Protein AF-A0ABD1BFD7-F1 (afdb_monomer)

Secondary structure (DSSP, 8-state):
-HHHHHHSTTGGGTSSSS--S---EEEEE---EEEEEEEEHHHHHHHTT----S---EEEEEEEE-TTTT-----------PPPS--EEEE--SS-----PPPP-

Organism: NCBI:txid228776

pLDDT: mean 74.78, std 15.96, range [33.72, 94.81]

Mean predicted aligned error: 11.71 Å

Structure (mmCIF, N/CA/C/O backbone):
data_AF-A0ABD1BFD7-F1
#
_entry.id   AF-A0ABD1BFD7-F1
#
loop_
_atom_site.group_PDB
_atom_site.id
_atom_site.type_symbol
_atom_site.label_atom_id
_atom_site.label_alt_id
_atom_site.label_comp_id
_atom_site.label_asym_id
_atom_site.label_entity_id
_atom_site.label_seq_id
_atom_site.pdbx_PDB_ins_code
_atom_site.Cartn_x
_atom_site.Cartn_y
_atom_site.Cartn_z
_atom_site.occupancy
_atom_site.B_iso_or_equiv
_atom_site.auth_seq_id
_atom_site.auth_comp_id
_atom_site.auth_asym_id
_atom_site.auth_atom_id
_atom_site.pdbx_PDB_model_num
ATOM 1 N N . MET A 1 1 ? 7.684 -13.517 3.324 1.00 68.38 1 MET A N 1
ATOM 2 C CA . MET A 1 1 ? 8.193 -12.132 3.148 1.00 68.38 1 MET A CA 1
ATOM 3 C C . MET A 1 1 ? 7.756 -11.220 4.293 1.00 68.38 1 MET A C 1
ATOM 5 O O . MET A 1 1 ? 8.625 -10.640 4.927 1.00 68.38 1 MET A O 1
ATOM 9 N N . LEU A 1 2 ? 6.455 -11.134 4.601 1.00 82.44 2 LEU A N 1
ATOM 10 C CA . LEU A 1 2 ? 5.925 -10.282 5.680 1.00 82.44 2 LEU A CA 1
ATOM 11 C C . LEU A 1 2 ? 6.516 -10.584 7.068 1.00 82.44 2 LEU A C 1
ATOM 13 O O . LEU A 1 2 ? 6.876 -9.660 7.786 1.00 82.44 2 LEU A O 1
ATOM 17 N N . GLU A 1 3 ? 6.709 -11.856 7.416 1.00 84.31 3 GLU A N 1
ATOM 18 C CA . GLU A 1 3 ? 7.330 -12.245 8.695 1.00 84.31 3 GLU A CA 1
ATOM 19 C C . GLU A 1 3 ? 8.759 -11.709 8.844 1.00 84.31 3 GLU A C 1
ATOM 21 O O . GLU A 1 3 ? 9.146 -11.226 9.906 1.00 84.31 3 GLU A O 1
ATOM 26 N N . ARG A 1 4 ? 9.533 -11.718 7.749 1.00 81.88 4 ARG A N 1
ATOM 27 C CA . ARG A 1 4 ? 10.879 -11.132 7.730 1.00 81.88 4 ARG A CA 1
ATOM 28 C C . ARG A 1 4 ? 10.820 -9.620 7.923 1.00 81.88 4 ARG A C 1
ATOM 30 O O . ARG A 1 4 ? 11.593 -9.095 8.710 1.00 81.88 4 ARG A O 1
ATOM 37 N N . LEU A 1 5 ? 9.878 -8.934 7.269 1.00 81.06 5 LEU A N 1
ATOM 38 C CA . LEU A 1 5 ? 9.680 -7.490 7.452 1.00 81.06 5 LEU A CA 1
ATOM 39 C C . LEU A 1 5 ? 9.324 -7.135 8.902 1.00 81.06 5 LEU A C 1
ATOM 41 O O . LEU A 1 5 ? 9.833 -6.148 9.425 1.00 81.06 5 LEU A O 1
ATOM 45 N N . ALA A 1 6 ? 8.481 -7.939 9.554 1.00 81.94 6 ALA A N 1
ATOM 46 C CA . ALA A 1 6 ? 8.073 -7.720 10.940 1.00 81.94 6 ALA A CA 1
ATOM 47 C C . ALA A 1 6 ? 9.194 -8.026 11.949 1.00 81.94 6 ALA A C 1
ATOM 49 O O . ALA A 1 6 ? 9.288 -7.369 12.983 1.00 81.94 6 ALA A O 1
ATOM 50 N N . SER A 1 7 ? 10.052 -9.007 11.652 1.00 84.94 7 SER A N 1
ATOM 51 C CA . SER A 1 7 ? 11.112 -9.453 12.562 1.00 84.94 7 SER A CA 1
ATOM 52 C C . SER A 1 7 ? 12.442 -8.710 12.386 1.00 84.94 7 SER A C 1
ATOM 54 O O . SER A 1 7 ? 13.234 -8.650 13.329 1.00 84.94 7 SER A O 1
ATOM 56 N N . SER A 1 8 ? 12.734 -8.172 11.199 1.00 81.31 8 SER A N 1
ATOM 57 C CA . SER A 1 8 ? 14.011 -7.516 10.902 1.00 81.31 8 SER A CA 1
ATOM 58 C C . SER A 1 8 ? 14.026 -6.067 11.390 1.00 81.31 8 SER A C 1
ATOM 60 O O . SER A 1 8 ? 13.463 -5.157 10.778 1.00 81.31 8 SER A O 1
ATOM 62 N N . ARG A 1 9 ? 14.732 -5.824 12.497 1.00 78.44 9 ARG A N 1
ATOM 63 C CA . ARG A 1 9 ? 14.916 -4.475 13.043 1.00 78.44 9 ARG A CA 1
ATOM 64 C C . ARG A 1 9 ? 15.711 -3.605 12.065 1.00 78.44 9 ARG A C 1
ATOM 66 O O . ARG A 1 9 ? 16.744 -4.021 11.557 1.00 78.44 9 ARG A O 1
ATOM 73 N N . GLY A 1 10 ? 15.253 -2.376 11.830 1.00 76.06 10 GLY A N 1
ATOM 74 C CA . GLY A 1 10 ? 15.978 -1.420 10.987 1.00 76.06 10 GLY A CA 1
ATOM 75 C C . GLY A 1 10 ? 15.921 -1.702 9.482 1.00 76.06 10 GLY A C 1
ATOM 76 O O . GLY A 1 10 ? 16.613 -1.011 8.739 1.00 76.06 10 GLY A O 1
ATOM 77 N N . PHE A 1 11 ? 15.062 -2.620 9.021 1.00 77.06 11 PHE A N 1
ATOM 78 C CA . PHE A 1 11 ? 14.854 -2.909 7.592 1.00 77.06 11 PHE A CA 1
ATOM 79 C C . PHE A 1 11 ? 14.579 -1.631 6.769 1.00 77.06 11 PHE A C 1
ATOM 81 O O . PHE A 1 11 ? 15.086 -1.434 5.669 1.00 77.06 11 PHE A O 1
ATOM 88 N N . LEU A 1 12 ? 13.842 -0.676 7.352 1.00 74.88 12 LEU A N 1
ATOM 89 C CA . LEU A 1 12 ? 13.543 0.620 6.733 1.00 74.88 12 LEU A CA 1
ATOM 90 C C . LEU A 1 12 ? 14.572 1.724 7.046 1.00 74.88 12 LEU A C 1
ATOM 92 O O . LEU A 1 12 ? 14.415 2.846 6.568 1.00 74.88 12 LEU A O 1
ATOM 96 N N . ASN A 1 13 ? 15.637 1.467 7.799 1.00 72.75 13 ASN A N 1
ATOM 97 C CA . ASN A 1 13 ? 16.609 2.503 8.176 1.00 72.75 13 ASN A CA 1
ATOM 98 C C . ASN A 1 13 ? 17.735 2.699 7.150 1.00 72.75 13 ASN A C 1
ATOM 100 O O . ASN A 1 13 ? 18.567 3.580 7.335 1.00 72.75 13 ASN A O 1
ATOM 104 N N . GLY A 1 14 ? 17.746 1.942 6.047 1.00 61.88 14 GLY A N 1
ATOM 105 C CA . GLY A 1 14 ? 18.724 2.126 4.967 1.00 61.88 14 GLY A CA 1
ATOM 106 C C . GLY A 1 14 ? 20.126 1.598 5.275 1.00 61.88 14 GLY A C 1
ATOM 107 O O . GLY A 1 14 ? 21.059 1.944 4.564 1.00 61.88 14 GLY A O 1
ATOM 108 N N . GLY A 1 15 ? 20.269 0.759 6.307 1.00 57.41 15 GLY A N 1
ATOM 109 C CA . GLY A 1 15 ? 21.545 0.151 6.703 1.00 57.41 15 GLY A CA 1
ATOM 110 C C . GLY A 1 15 ? 21.984 -1.066 5.876 1.00 57.41 15 GLY A C 1
ATOM 111 O O . GLY A 1 15 ? 23.070 -1.575 6.120 1.00 57.41 15 GLY A O 1
ATOM 112 N N . GLY A 1 16 ? 21.180 -1.539 4.916 1.00 57.94 16 GLY A N 1
ATOM 113 C CA . GLY A 1 16 ? 21.558 -2.673 4.058 1.00 57.94 16 GLY A CA 1
ATOM 114 C C . GLY A 1 16 ? 20.497 -3.108 3.043 1.00 57.94 16 GLY A C 1
ATOM 115 O O . GLY A 1 16 ? 20.842 -3.459 1.922 1.00 57.94 16 GLY A O 1
ATOM 116 N N . ASP A 1 17 ? 19.209 -3.004 3.384 1.00 64.00 17 ASP A N 1
ATOM 117 C CA . ASP A 1 17 ? 18.111 -3.523 2.543 1.00 64.00 17 ASP A CA 1
ATOM 118 C C . ASP A 1 17 ? 17.564 -2.520 1.509 1.00 64.00 17 ASP A C 1
ATOM 120 O O . ASP A 1 17 ? 16.613 -2.812 0.784 1.00 64.00 17 ASP A O 1
ATOM 124 N N . ILE A 1 18 ? 18.138 -1.315 1.445 1.00 63.59 18 ILE A N 1
ATOM 125 C CA . ILE A 1 18 ? 17.738 -0.278 0.489 1.00 63.59 18 ILE A CA 1
ATOM 126 C C . ILE A 1 18 ? 18.908 -0.048 -0.456 1.00 63.59 18 ILE A C 1
ATOM 128 O O . ILE A 1 18 ? 19.889 0.576 -0.041 1.00 63.59 18 ILE A O 1
ATOM 132 N N . PRO A 1 19 ? 18.809 -0.502 -1.714 1.00 64.25 19 PRO A N 1
ATOM 133 C CA . PRO A 1 19 ? 19.837 -0.246 -2.706 1.00 64.25 19 PRO A CA 1
ATOM 134 C C . PRO A 1 19 ? 20.089 1.262 -2.821 1.00 64.25 19 PRO A C 1
ATOM 136 O O . PRO A 1 19 ? 19.164 2.054 -3.018 1.00 64.25 19 PRO A O 1
ATOM 139 N N . SER A 1 20 ? 21.345 1.666 -2.646 1.00 62.59 20 SER A N 1
ATOM 140 C CA . SER A 1 20 ? 21.821 3.027 -2.921 1.00 62.59 20 SER A CA 1
ATOM 141 C C . SER A 1 20 ? 22.555 3.124 -4.259 1.00 62.59 20 SER A C 1
ATOM 143 O O . SER A 1 20 ? 22.865 4.231 -4.696 1.00 62.59 20 SER A O 1
ATOM 145 N N . HIS A 1 21 ? 22.837 1.986 -4.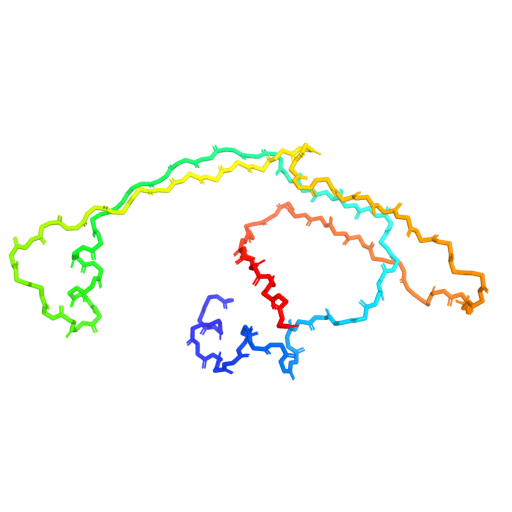902 1.00 66.88 21 HIS A N 1
ATOM 146 C CA . HIS A 1 21 ? 23.505 1.956 -6.194 1.00 66.88 21 HIS A CA 1
ATOM 147 C C . HIS A 1 21 ? 22.532 2.317 -7.320 1.00 66.88 21 HIS A C 1
ATOM 149 O O . HIS A 1 21 ? 21.352 1.961 -7.295 1.00 66.88 21 HIS A O 1
ATOM 155 N N . TRP A 1 22 ? 23.054 3.008 -8.329 1.00 64.06 22 TRP A N 1
ATOM 156 C CA . TRP A 1 22 ? 22.361 3.179 -9.598 1.00 64.06 22 TRP A CA 1
ATOM 157 C C . TRP A 1 22 ? 22.282 1.824 -10.308 1.00 64.06 22 TRP A C 1
ATOM 159 O O . TRP A 1 22 ? 23.182 0.992 -10.177 1.00 64.06 22 TRP A O 1
ATOM 169 N N . ALA A 1 23 ? 21.185 1.580 -11.015 1.00 70.62 23 ALA A N 1
ATOM 170 C CA . ALA A 1 23 ? 20.996 0.384 -11.822 1.00 70.62 23 ALA A CA 1
ATOM 171 C C . ALA A 1 23 ? 20.482 0.804 -13.196 1.00 70.62 23 ALA A C 1
ATOM 173 O O . ALA A 1 23 ? 19.560 1.618 -13.285 1.00 70.62 23 ALA A O 1
ATOM 174 N N . ASP A 1 24 ? 21.061 0.235 -14.250 1.00 76.00 24 ASP A N 1
ATOM 175 C CA . ASP A 1 24 ? 20.539 0.393 -15.600 1.00 76.00 24 ASP A CA 1
ATOM 176 C C . ASP A 1 24 ? 19.354 -0.545 -15.790 1.00 76.00 24 ASP A C 1
ATOM 178 O O . ASP A 1 24 ? 19.487 -1.772 -15.864 1.00 76.00 24 ASP A O 1
ATOM 182 N N . ILE A 1 25 ? 18.170 0.057 -15.823 1.00 74.06 25 ILE A N 1
ATOM 183 C CA . ILE A 1 25 ? 16.913 -0.662 -15.974 1.00 74.06 25 ILE A CA 1
ATOM 184 C C . ILE A 1 25 ? 16.547 -0.677 -17.453 1.00 74.06 25 ILE A C 1
ATOM 186 O O . ILE A 1 25 ? 16.503 0.368 -18.104 1.00 74.06 25 ILE A O 1
ATOM 190 N N . LYS A 1 26 ? 16.296 -1.871 -17.989 1.00 78.38 26 LYS A N 1
ATOM 191 C CA . LYS A 1 26 ? 15.869 -2.052 -19.376 1.00 78.38 26 LYS A CA 1
ATOM 192 C C . LYS A 1 26 ? 14.363 -1.834 -19.509 1.00 78.38 26 LYS A C 1
ATOM 194 O O . LYS A 1 26 ? 13.946 -1.093 -20.393 1.00 78.38 26 LYS A O 1
ATOM 199 N N . GLU A 1 27 ? 13.567 -2.440 -18.633 1.00 79.25 27 GLU A N 1
ATOM 200 C CA . GLU A 1 27 ? 12.109 -2.316 -18.644 1.00 79.25 27 GLU A CA 1
ATOM 201 C C . GLU A 1 27 ? 11.548 -2.125 -17.223 1.00 79.25 27 GLU A C 1
ATOM 203 O O . GLU A 1 27 ? 11.947 -2.820 -16.290 1.00 79.25 27 GLU A O 1
ATOM 208 N N . VAL A 1 28 ? 10.613 -1.180 -17.056 1.00 82.38 28 VAL A N 1
ATOM 209 C CA . VAL A 1 28 ? 9.849 -0.960 -15.814 1.00 82.38 28 VAL A CA 1
ATOM 210 C C . VAL A 1 28 ? 8.368 -1.171 -16.119 1.00 82.38 28 VAL A C 1
ATOM 212 O O . VAL A 1 28 ? 7.774 -0.380 -16.849 1.00 82.38 28 VAL A O 1
ATOM 215 N N . LYS A 1 29 ? 7.758 -2.209 -15.539 1.00 84.12 29 LYS A N 1
ATOM 216 C CA . LYS A 1 29 ? 6.311 -2.464 -15.577 1.00 84.12 29 LYS A CA 1
ATOM 217 C C . LYS A 1 29 ? 5.735 -2.331 -14.179 1.00 84.12 29 LYS A C 1
ATOM 219 O O . LYS A 1 29 ? 5.955 -3.184 -13.318 1.00 84.12 29 LYS A O 1
ATOM 224 N N . ILE A 1 30 ? 4.987 -1.254 -13.970 1.00 84.75 30 ILE A N 1
ATOM 225 C CA . ILE A 1 30 ? 4.205 -1.021 -12.757 1.00 84.75 30 ILE A CA 1
ATOM 226 C C . ILE A 1 30 ? 2.728 -1.028 -13.163 1.00 84.75 30 ILE A C 1
ATOM 228 O O . ILE A 1 30 ? 2.328 -0.188 -13.973 1.00 84.75 30 ILE A O 1
ATOM 232 N N . PRO A 1 31 ? 1.911 -1.953 -12.631 1.00 84.38 31 PRO A N 1
ATOM 233 C CA . PRO A 1 31 ? 0.481 -1.968 -12.899 1.00 84.38 31 PRO A CA 1
ATOM 234 C C . PRO A 1 31 ? -0.193 -0.678 -12.429 1.00 84.38 31 PRO A C 1
ATOM 236 O O . PRO A 1 31 ? 0.061 -0.197 -11.323 1.00 84.38 31 PRO A O 1
ATOM 239 N N . ARG A 1 32 ? -1.106 -0.149 -13.249 1.00 86.25 32 ARG A N 1
ATOM 240 C CA . ARG A 1 32 ? -2.002 0.933 -12.837 1.00 86.25 32 ARG A CA 1
ATOM 241 C C . ARG A 1 32 ? -3.103 0.354 -11.961 1.00 86.25 32 ARG A C 1
ATOM 243 O O . ARG A 1 32 ? -3.810 -0.556 -12.389 1.00 86.25 32 ARG A O 1
ATOM 250 N N . PHE A 1 33 ? -3.277 0.885 -10.760 1.00 87.44 33 PHE A N 1
ATOM 251 C CA . PHE A 1 33 ? -4.363 0.471 -9.880 1.00 87.44 33 PHE A CA 1
ATOM 252 C C . PHE A 1 33 ? -4.815 1.612 -8.981 1.00 87.44 33 PHE A C 1
ATOM 254 O O . PHE A 1 33 ? -4.042 2.492 -8.612 1.00 87.44 33 PHE A O 1
ATOM 261 N N . LYS A 1 34 ? -6.086 1.564 -8.592 1.00 88.75 34 LYS A N 1
ATOM 262 C CA . LYS A 1 34 ? -6.676 2.468 -7.615 1.00 88.75 34 LYS A CA 1
ATOM 263 C C . LYS A 1 34 ? -7.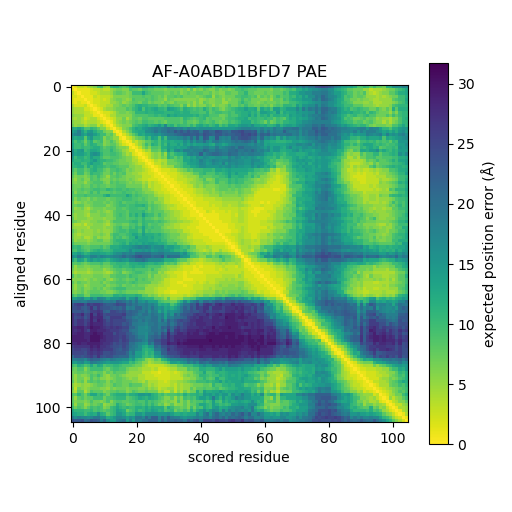514 1.650 -6.658 1.00 88.75 34 LYS A C 1
ATOM 265 O O . LYS A 1 34 ? -8.410 0.930 -7.091 1.00 88.75 34 LYS A O 1
ATOM 270 N N . PHE A 1 35 ? -7.235 1.761 -5.370 1.00 89.81 35 PHE A N 1
ATOM 271 C CA . PHE A 1 35 ? -8.071 1.150 -4.350 1.00 89.81 35 PHE A CA 1
ATOM 272 C C . PHE A 1 35 ? -8.157 2.046 -3.123 1.00 89.81 35 PHE A C 1
ATOM 274 O O . PHE A 1 35 ? -7.251 2.818 -2.810 1.00 89.81 35 PHE A O 1
ATOM 281 N N . ALA A 1 36 ? -9.281 1.939 -2.432 1.00 92.25 36 ALA A N 1
ATOM 282 C CA . ALA A 1 36 ? -9.482 2.525 -1.124 1.00 92.25 36 ALA A CA 1
ATOM 283 C C . ALA A 1 36 ? -9.756 1.394 -0.142 1.00 92.25 36 ALA A C 1
ATOM 285 O O . ALA A 1 36 ? -10.348 0.379 -0.508 1.00 92.25 36 ALA A O 1
ATOM 286 N N . PHE A 1 37 ? -9.311 1.570 1.092 1.00 92.25 37 PHE A N 1
ATOM 287 C CA . PHE A 1 37 ? -9.645 0.661 2.169 1.00 92.25 37 PHE A CA 1
ATOM 288 C C . PHE A 1 37 ? -9.912 1.446 3.439 1.00 92.25 37 PHE A C 1
ATOM 290 O O . PHE A 1 37 ? -9.271 2.463 3.721 1.00 92.25 37 PHE A O 1
ATOM 297 N N . ASP A 1 38 ? -10.845 0.938 4.222 1.00 94.81 38 ASP A N 1
ATOM 298 C CA . ASP A 1 38 ? -11.080 1.387 5.573 1.00 94.81 38 ASP A CA 1
ATOM 299 C C . ASP A 1 38 ? -11.160 0.204 6.524 1.00 94.81 38 ASP A C 1
ATOM 301 O O . ASP A 1 38 ? -11.598 -0.888 6.163 1.00 94.81 38 ASP A O 1
ATOM 305 N N . PHE A 1 39 ? -10.670 0.409 7.741 1.00 94.69 39 PHE A N 1
ATOM 306 C CA . PHE A 1 39 ? -10.755 -0.591 8.790 1.00 94.69 39 PHE A CA 1
ATOM 307 C C . PHE A 1 39 ? -10.885 0.063 10.161 1.00 94.69 39 PHE A C 1
ATOM 309 O O . PHE A 1 39 ? -10.411 1.176 10.409 1.00 94.69 39 PHE A O 1
ATOM 316 N N . GLU A 1 40 ? -11.527 -0.657 11.074 1.00 94.00 40 GLU A N 1
ATOM 317 C CA . GLU A 1 40 ? -11.628 -0.261 12.472 1.00 94.00 40 GLU A CA 1
ATOM 318 C C . GLU A 1 40 ? -10.296 -0.549 13.182 1.00 94.00 40 GLU A C 1
ATOM 320 O O . GLU A 1 40 ? -10.018 -1.667 13.625 1.00 94.00 40 GLU A O 1
ATOM 325 N N . ALA A 1 41 ? -9.452 0.474 13.285 1.00 93.62 41 ALA A N 1
ATOM 326 C CA . ALA A 1 41 ? -8.134 0.374 13.894 1.00 93.62 41 ALA A CA 1
ATOM 327 C C . ALA A 1 41 ? -8.196 0.063 15.395 1.00 93.62 41 ALA A C 1
ATOM 329 O O . ALA A 1 41 ? -7.250 -0.516 15.924 1.00 93.62 41 ALA A O 1
ATOM 330 N N . SER A 1 42 ? -9.309 0.368 16.073 1.00 92.94 42 SER A N 1
ATOM 331 C CA . SER A 1 42 ? -9.478 0.069 17.502 1.00 92.94 42 SER A CA 1
ATOM 332 C C . SER A 1 42 ? -9.286 -1.427 17.807 1.00 92.94 42 SER A C 1
ATOM 334 O O . SER A 1 42 ? -8.644 -1.780 18.794 1.00 92.94 42 SER A O 1
ATOM 336 N N . LYS A 1 43 ? -9.774 -2.316 16.929 1.00 90.75 43 LYS A N 1
ATOM 337 C CA . LYS A 1 43 ? -9.638 -3.774 17.059 1.00 90.75 43 LYS A CA 1
ATOM 338 C C . LYS A 1 43 ? -8.189 -4.220 16.900 1.00 90.75 43 LYS A C 1
ATOM 340 O O . LYS A 1 43 ? -7.706 -5.017 17.699 1.00 90.75 43 LYS A O 1
ATOM 345 N N . ALA A 1 44 ? -7.492 -3.677 15.902 1.00 91.50 44 ALA A N 1
ATOM 346 C CA . ALA A 1 44 ? -6.085 -3.984 15.658 1.00 91.50 44 ALA A CA 1
ATOM 347 C C . ALA A 1 44 ? -5.193 -3.501 16.813 1.00 91.50 44 ALA A C 1
ATOM 349 O O . ALA A 1 44 ? -4.335 -4.242 17.278 1.00 91.50 44 ALA A O 1
ATOM 350 N N . ILE A 1 45 ? -5.442 -2.292 17.324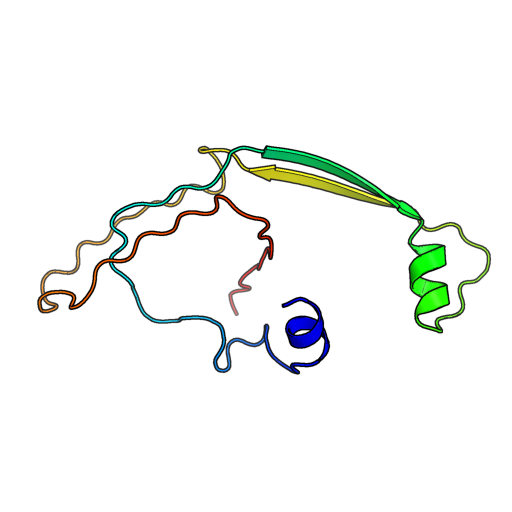 1.00 92.62 45 ILE A N 1
ATOM 351 C CA . ILE A 1 45 ? -4.703 -1.703 18.449 1.00 92.62 45 ILE A CA 1
ATOM 352 C C . ILE A 1 45 ? -4.904 -2.527 19.731 1.00 92.62 45 ILE A C 1
ATOM 354 O O . ILE A 1 45 ? -3.927 -2.852 20.403 1.00 92.62 45 ILE A O 1
ATOM 358 N N . LYS A 1 46 ? -6.140 -2.959 20.020 1.00 91.69 46 LYS A N 1
ATOM 359 C CA . LYS A 1 46 ? -6.425 -3.881 21.133 1.00 91.69 46 LYS A CA 1
ATOM 360 C C . LYS A 1 46 ? -5.703 -5.222 20.971 1.00 91.69 46 LYS A C 1
ATOM 362 O O . LYS A 1 46 ? -5.154 -5.736 21.939 1.00 91.69 46 LYS A O 1
ATOM 367 N N . GLY A 1 47 ? -5.641 -5.761 19.750 1.00 90.44 47 GLY A N 1
ATOM 368 C CA . GLY A 1 47 ? -4.883 -6.979 19.436 1.00 90.44 47 GLY A CA 1
ATOM 369 C C . GLY A 1 47 ? -3.367 -6.852 19.640 1.00 90.44 47 GLY A C 1
ATOM 370 O O . GLY A 1 47 ? -2.698 -7.858 19.854 1.00 90.44 47 GLY A O 1
ATOM 371 N N . LEU A 1 48 ? -2.830 -5.627 19.630 1.00 91.25 48 LEU A N 1
ATOM 372 C CA . LEU A 1 48 ? -1.431 -5.326 19.960 1.00 91.25 48 LEU A CA 1
ATOM 373 C C . LEU A 1 48 ? -1.194 -5.116 21.469 1.00 91.25 48 LEU A C 1
ATOM 375 O O . LEU A 1 48 ? -0.073 -4.805 21.865 1.00 91.25 48 LEU A O 1
ATOM 379 N N . GLY A 1 49 ? -2.222 -5.279 22.311 1.00 91.62 49 GLY A N 1
ATOM 380 C CA . GLY A 1 49 ? -2.129 -5.129 23.768 1.00 91.62 49 GLY A CA 1
ATOM 381 C C . G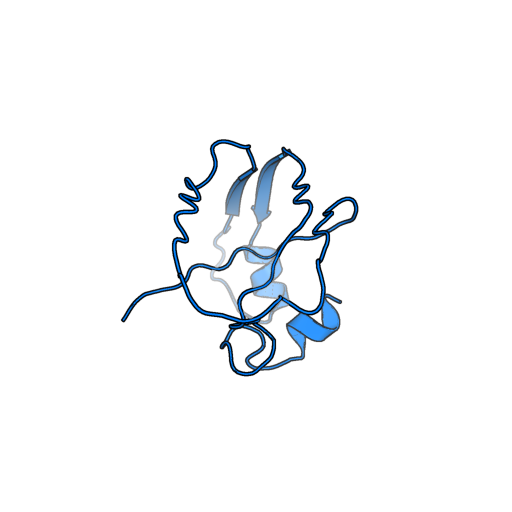LY A 1 49 ? -2.236 -3.688 24.271 1.00 91.62 49 GLY A C 1
ATOM 382 O O . GLY A 1 49 ? -1.906 -3.421 25.423 1.00 91.62 49 GLY A O 1
ATOM 383 N N . LEU A 1 50 ? -2.681 -2.752 23.427 1.00 89.81 50 LEU A N 1
ATOM 384 C CA . LEU A 1 50 ? -2.901 -1.359 23.810 1.00 89.81 50 LEU A CA 1
ATOM 385 C C . LEU A 1 50 ? -4.368 -1.147 24.206 1.00 89.81 50 LEU A C 1
ATOM 387 O O . LEU A 1 50 ? -5.282 -1.424 23.424 1.00 89.81 50 LEU A O 1
ATOM 391 N N . GLU A 1 51 ? -4.597 -0.632 25.413 1.00 87.81 51 GLU A N 1
ATOM 392 C CA . GLU A 1 51 ? -5.935 -0.259 25.870 1.00 87.81 51 GLU A CA 1
ATOM 393 C C . GLU A 1 51 ? -6.386 1.057 25.228 1.00 87.81 51 GLU A C 1
ATOM 395 O O . GLU A 1 51 ? -5.647 2.039 25.168 1.00 87.81 51 GLU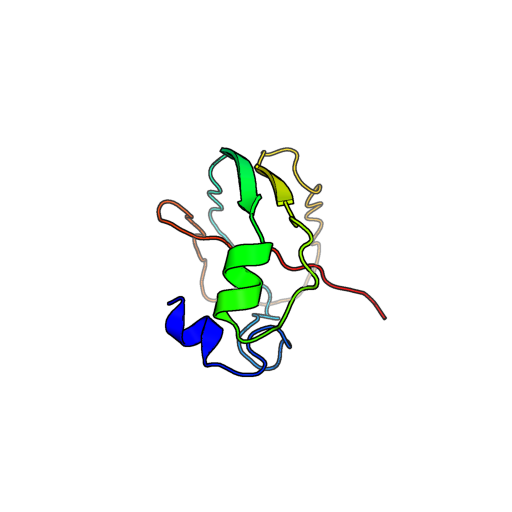 A O 1
ATOM 400 N N . LEU A 1 52 ? -7.629 1.071 24.749 1.00 85.50 52 LEU A N 1
ATOM 401 C CA . LEU A 1 52 ? -8.286 2.251 24.198 1.00 85.50 52 LEU A CA 1
ATOM 402 C C . LEU A 1 52 ? -9.519 2.562 25.041 1.00 85.50 52 LEU A C 1
ATOM 404 O O . LEU A 1 52 ? -10.340 1.675 25.292 1.00 85.50 52 LEU A O 1
ATOM 408 N N . SER A 1 53 ? -9.676 3.823 25.435 1.00 81.19 53 SER A N 1
ATOM 409 C CA . SER A 1 53 ? -10.836 4.321 26.172 1.00 81.19 53 SER A CA 1
ATOM 410 C C . SER A 1 53 ? -12.060 4.391 25.261 1.00 81.19 53 SER A C 1
ATOM 412 O O . SER A 1 53 ? -12.297 5.428 24.669 1.00 81.19 53 SER A O 1
ATOM 414 N N . SER A 1 54 ? -12.803 3.288 25.108 1.00 75.19 54 SER A N 1
ATOM 415 C CA . SER A 1 54 ? -14.128 3.143 24.452 1.00 75.19 54 SER A CA 1
ATOM 416 C C . SER A 1 54 ? -14.398 3.864 23.113 1.00 75.19 54 SER A C 1
ATOM 418 O O . SER A 1 54 ? -15.521 3.832 22.616 1.00 75.19 54 SER A O 1
ATOM 420 N N . GLU A 1 55 ? -13.395 4.459 22.481 1.00 86.69 55 GLU A N 1
ATOM 421 C CA . GLU A 1 55 ? -13.517 5.199 21.236 1.00 86.69 55 GLU A CA 1
ATOM 422 C C . GLU A 1 55 ? -13.328 4.269 20.038 1.00 86.69 55 GLU A C 1
ATOM 424 O O . GLU A 1 55 ? -12.464 3.385 20.010 1.00 86.69 55 GLU A O 1
ATOM 429 N N . THR A 1 56 ? -14.160 4.475 19.018 1.00 89.69 56 THR A N 1
ATOM 430 C CA . THR A 1 56 ? -14.056 3.749 17.752 1.00 89.69 56 THR A CA 1
ATOM 431 C C . THR A 1 56 ? -13.142 4.527 16.817 1.00 89.69 56 THR A C 1
ATOM 433 O O . THR A 1 56 ? -13.497 5.601 16.338 1.00 89.69 56 THR A O 1
ATOM 436 N N . ILE A 1 57 ? -11.963 3.973 16.537 1.00 92.81 57 ILE A N 1
ATOM 437 C CA . ILE A 1 57 ? -11.013 4.546 15.581 1.00 92.81 57 ILE A CA 1
ATOM 438 C C . ILE A 1 57 ? -11.217 3.854 14.237 1.00 92.81 57 ILE A C 1
ATOM 440 O O . ILE A 1 57 ? -11.010 2.645 14.127 1.00 92.81 57 ILE A O 1
ATOM 444 N N . VAL A 1 58 ? -11.579 4.622 13.211 1.00 94.62 58 VAL A N 1
ATOM 445 C CA . VAL A 1 58 ? -11.674 4.151 11.824 1.00 94.62 58 VAL A CA 1
ATOM 446 C C . VAL A 1 58 ? -10.559 4.797 11.012 1.00 94.62 58 VAL A C 1
ATOM 448 O O . VAL A 1 58 ? -10.476 6.021 10.927 1.00 94.62 58 VAL A O 1
ATOM 451 N N . HIS A 1 59 ? -9.702 3.980 10.406 1.00 93.31 59 HIS A N 1
ATOM 452 C CA . HIS A 1 59 ? -8.667 4.441 9.489 1.00 93.31 59 HIS A CA 1
ATOM 453 C C . HIS A 1 59 ? -9.133 4.207 8.057 1.00 93.31 59 HIS A C 1
ATOM 455 O O . HIS A 1 59 ? -9.417 3.070 7.692 1.00 93.31 59 HIS A O 1
ATOM 461 N N . LYS A 1 60 ? -9.194 5.272 7.255 1.00 94.38 60 LYS A N 1
ATOM 462 C CA . LYS A 1 60 ? -9.491 5.213 5.820 1.00 94.38 60 LYS A CA 1
ATOM 463 C C . LYS A 1 60 ? -8.266 5.665 5.046 1.00 94.38 60 LYS A C 1
ATOM 465 O O . LYS A 1 60 ? -7.672 6.684 5.393 1.00 94.38 60 LYS A O 1
ATOM 470 N N . SER A 1 61 ? -7.917 4.961 3.982 1.00 91.19 61 SER A N 1
ATOM 471 C CA . SER A 1 61 ? -6.869 5.405 3.072 1.00 91.19 61 SER A CA 1
ATOM 472 C C . SER A 1 61 ? -7.183 5.026 1.629 1.00 91.19 61 SER A C 1
ATOM 474 O O . SER A 1 61 ? -8.019 4.165 1.351 1.00 91.19 61 SER A O 1
ATOM 476 N N . CYS A 1 62 ? -6.537 5.723 0.703 1.00 90.19 62 CYS A N 1
ATOM 477 C CA . CYS A 1 62 ? -6.667 5.494 -0.725 1.00 90.19 62 CYS A CA 1
ATOM 478 C C . CYS A 1 62 ? -5.286 5.533 -1.367 1.00 90.19 62 CYS A C 1
ATOM 480 O O . CYS A 1 62 ? -4.421 6.313 -0.965 1.00 90.19 62 CYS A O 1
ATOM 482 N N . ILE A 1 63 ? -5.080 4.658 -2.343 1.00 87.06 63 ILE A N 1
ATOM 483 C CA . ILE A 1 63 ? -3.853 4.571 -3.121 1.00 87.06 63 ILE A CA 1
ATOM 484 C C . ILE A 1 63 ? -4.255 4.566 -4.588 1.00 87.06 63 ILE A C 1
ATOM 486 O O . ILE A 1 63 ? -5.154 3.831 -5.001 1.00 87.06 63 ILE A O 1
ATOM 490 N N . GLU A 1 64 ? -3.572 5.393 -5.364 1.00 87.81 64 GLU A N 1
ATOM 491 C CA . GLU A 1 64 ? -3.699 5.478 -6.810 1.00 87.81 64 GLU A CA 1
ATOM 492 C C . GLU A 1 64 ? -2.292 5.433 -7.399 1.00 87.81 64 GLU A C 1
ATOM 494 O O . GLU A 1 64 ? -1.423 6.220 -7.022 1.00 87.81 64 GLU A O 1
ATOM 499 N N . VAL A 1 65 ? -2.063 4.454 -8.267 1.00 84.50 65 VAL A N 1
ATOM 500 C CA . VAL A 1 65 ? -0.838 4.284 -9.040 1.00 84.50 65 VAL A CA 1
ATOM 501 C C . VAL A 1 65 ? -1.216 4.449 -10.500 1.00 84.50 65 VAL A C 1
ATOM 503 O O . VAL A 1 65 ? -1.938 3.633 -11.075 1.00 84.50 65 VAL A O 1
ATOM 506 N N . ASP A 1 66 ? -0.740 5.533 -11.089 1.00 81.44 66 ASP A N 1
ATOM 507 C CA . ASP A 1 66 ? -0.899 5.868 -12.491 1.00 81.44 66 ASP A CA 1
ATOM 508 C C . ASP A 1 66 ? 0.463 6.215 -13.116 1.00 81.44 66 ASP A C 1
ATOM 510 O O . ASP A 1 66 ? 1.477 6.353 -12.432 1.00 81.44 66 ASP A O 1
ATOM 514 N N . GLU A 1 67 ? 0.497 6.337 -14.444 1.00 72.38 67 GLU A N 1
ATOM 515 C CA . GLU A 1 67 ? 1.696 6.765 -15.187 1.00 72.38 67 GLU A CA 1
ATOM 516 C C . GLU A 1 67 ? 2.067 8.233 -14.911 1.00 72.38 67 GLU A C 1
ATOM 518 O O . GLU A 1 67 ? 3.179 8.666 -15.208 1.00 72.38 67 GLU A O 1
ATOM 523 N N . VAL A 1 68 ? 1.131 9.011 -14.356 1.00 64.31 68 VAL A N 1
ATOM 524 C CA . VAL A 1 68 ? 1.299 10.440 -14.053 1.00 64.31 68 VAL A CA 1
ATOM 525 C C . VAL A 1 68 ? 1.905 10.657 -12.656 1.00 64.31 68 VAL A C 1
ATOM 527 O O . VAL A 1 68 ? 2.419 11.742 -12.363 1.00 64.31 68 VAL A O 1
ATOM 530 N N . GLY A 1 69 ? 1.902 9.625 -11.810 1.00 58.94 69 GLY A N 1
ATOM 531 C CA . GLY A 1 69 ? 2.421 9.625 -10.453 1.00 58.94 69 GLY A CA 1
ATOM 532 C C . GLY A 1 69 ? 3.841 10.179 -10.366 1.00 58.94 69 GLY A C 1
ATOM 533 O O . GLY A 1 69 ? 4.694 9.875 -11.194 1.00 58.94 69 GLY A O 1
ATOM 534 N N . SER A 1 70 ? 4.058 11.036 -9.358 1.00 52.09 70 SER A N 1
ATOM 535 C CA . SER A 1 70 ? 5.306 11.732 -9.005 1.00 52.09 70 SER A CA 1
ATOM 536 C C . SER A 1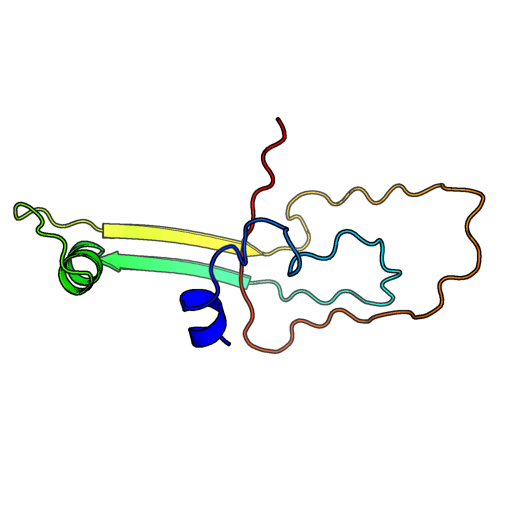 70 ? 6.352 11.770 -10.127 1.00 52.09 70 SER A C 1
ATOM 538 O O . SER A 1 70 ? 7.328 11.025 -10.064 1.00 52.09 70 SER A O 1
ATOM 540 N N . LYS A 1 71 ? 6.135 12.648 -11.124 1.00 43.34 71 LYS A N 1
ATOM 541 C CA . LYS A 1 71 ? 7.048 12.995 -12.236 1.00 43.34 71 LYS A CA 1
ATOM 542 C C . LYS A 1 71 ? 8.502 12.581 -11.964 1.00 43.34 71 LYS A C 1
ATOM 544 O O . LYS A 1 71 ? 9.285 13.337 -11.387 1.00 43.34 71 LYS A O 1
ATOM 549 N N . ALA A 1 72 ? 8.875 11.389 -12.416 1.00 52.25 72 ALA A N 1
ATOM 550 C CA . ALA A 1 72 ? 10.264 10.972 -12.469 1.00 52.25 72 ALA A CA 1
ATOM 551 C C . ALA A 1 72 ? 10.910 11.673 -13.671 1.00 52.25 72 ALA A C 1
ATOM 553 O O . ALA A 1 72 ? 10.893 11.175 -14.793 1.00 52.25 72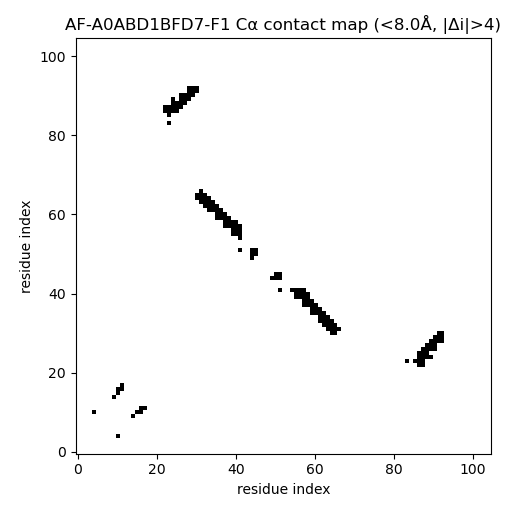 ALA A O 1
ATOM 554 N N . ALA A 1 73 ? 11.438 12.877 -13.455 1.00 41.59 73 ALA A N 1
ATOM 555 C CA . ALA A 1 73 ? 12.306 13.526 -14.428 1.00 41.59 73 ALA A CA 1
ATOM 556 C C . ALA A 1 73 ? 13.667 12.813 -14.410 1.00 41.59 73 ALA A C 1
ATOM 558 O O . ALA A 1 73 ? 14.562 13.170 -13.646 1.00 41.59 73 ALA A O 1
ATOM 559 N N . ALA A 1 74 ? 13.819 11.775 -15.229 1.00 47.16 74 ALA A N 1
ATOM 560 C CA . ALA A 1 74 ? 15.121 11.188 -15.500 1.00 47.16 74 ALA A CA 1
ATOM 561 C C . ALA A 1 74 ? 15.910 12.144 -16.409 1.00 47.16 74 ALA A C 1
ATOM 563 O O . ALA A 1 74 ? 15.727 12.163 -17.623 1.00 47.16 74 ALA A O 1
ATOM 564 N N . VAL A 1 75 ? 16.789 12.954 -15.820 1.00 39.75 75 VAL A N 1
ATOM 565 C CA . VAL A 1 75 ? 17.868 13.618 -16.559 1.00 39.75 75 VAL A CA 1
ATOM 566 C C . VAL A 1 75 ? 19.176 13.084 -16.000 1.00 39.75 75 VAL A C 1
ATOM 568 O O . VAL A 1 75 ? 19.616 13.501 -14.934 1.00 39.75 75 VAL A O 1
ATOM 571 N N . ILE A 1 76 ? 19.799 12.143 -16.708 1.00 42.94 76 ILE A N 1
ATOM 572 C CA . ILE A 1 76 ? 21.161 11.699 -16.403 1.00 42.94 76 ILE A CA 1
ATOM 573 C C . ILE A 1 76 ? 22.005 11.953 -17.645 1.00 42.94 76 ILE A C 1
ATOM 575 O O . ILE A 1 76 ? 21.943 11.214 -18.622 1.00 42.94 76 ILE A O 1
ATOM 579 N N . ARG A 1 77 ? 22.813 13.016 -17.605 1.00 33.72 77 ARG A N 1
ATOM 580 C CA . ARG A 1 77 ? 23.967 13.178 -18.493 1.00 33.72 77 ARG A CA 1
ATOM 581 C C . ARG A 1 77 ? 25.223 13.132 -17.631 1.00 33.72 77 ARG A C 1
ATOM 583 O O . ARG A 1 77 ? 25.704 14.168 -17.186 1.00 33.72 77 ARG A O 1
ATOM 590 N N . CYS A 1 78 ? 25.733 11.929 -17.385 1.00 42.50 78 CYS A N 1
ATOM 591 C CA . CYS A 1 78 ? 27.051 11.721 -16.792 1.00 42.50 78 CYS A CA 1
ATOM 592 C C . CYS A 1 78 ? 27.971 11.147 -17.874 1.00 42.50 78 CYS A C 1
ATOM 594 O O . CYS A 1 78 ? 27.878 9.974 -18.226 1.00 42.50 78 CYS A O 1
ATOM 596 N N . GLY A 1 79 ? 28.807 11.997 -18.471 1.00 48.31 79 GLY A N 1
ATOM 597 C CA . GLY A 1 79 ? 29.846 11.556 -19.394 1.00 48.31 79 GLY A CA 1
ATOM 598 C C . GLY A 1 79 ? 31.072 11.133 -18.599 1.00 48.31 79 GLY A C 1
ATOM 599 O O . GLY A 1 79 ? 31.864 12.006 -18.272 1.00 48.31 79 GLY A O 1
ATOM 600 N N . SER A 1 80 ? 31.172 9.842 -18.259 1.00 56.22 80 SER A N 1
ATOM 601 C CA . SER A 1 80 ? 32.372 9.083 -17.825 1.00 56.22 80 SER A CA 1
ATOM 602 C C . S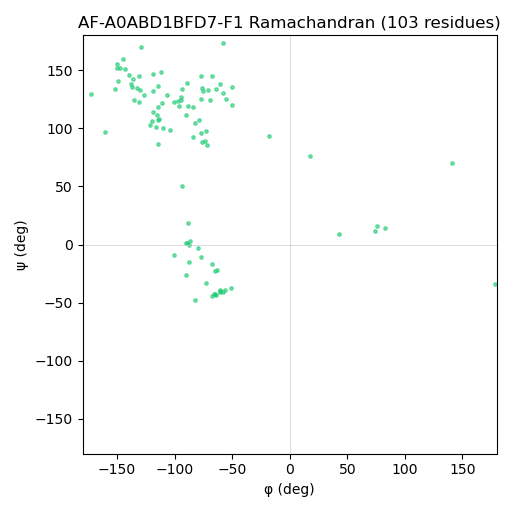ER A 1 80 ? 32.061 8.077 -16.707 1.00 56.22 80 SER A C 1
ATOM 604 O O . SER A 1 80 ? 32.514 8.215 -15.581 1.00 56.22 80 SER A O 1
ATOM 606 N N . CYS A 1 81 ? 31.328 7.011 -17.019 1.00 48.09 81 CYS A N 1
ATOM 607 C CA . CYS A 1 81 ? 31.417 5.760 -16.260 1.00 48.09 81 CYS A CA 1
ATOM 608 C C . CYS A 1 81 ? 31.410 4.607 -17.268 1.00 48.09 81 CYS A C 1
ATOM 610 O O . CYS A 1 81 ? 30.697 4.680 -18.268 1.00 48.09 81 CYS A O 1
ATOM 612 N N . GLY A 1 82 ? 32.263 3.601 -17.045 1.00 53.94 82 GLY A N 1
ATOM 613 C CA . GLY A 1 82 ? 32.400 2.419 -17.902 1.00 53.94 82 GLY A CA 1
ATOM 614 C C . GLY A 1 82 ? 31.091 1.631 -18.076 1.00 53.94 82 GLY A C 1
ATOM 615 O O . GLY A 1 82 ? 30.087 1.957 -17.441 1.00 53.94 82 GLY A O 1
ATOM 616 N N . PRO A 1 83 ? 31.079 0.615 -18.957 1.00 48.91 83 PRO A N 1
ATOM 617 C CA . PRO A 1 83 ? 29.862 -0.098 -19.322 1.00 48.91 83 PRO A CA 1
ATOM 618 C C . PRO A 1 83 ? 29.188 -0.708 -18.080 1.00 48.91 83 PRO A C 1
ATOM 620 O O . PRO A 1 83 ? 29.860 -1.377 -17.295 1.00 48.91 83 PRO A O 1
ATOM 623 N N . PRO A 1 84 ? 27.880 -0.492 -17.882 1.00 53.28 84 PRO A N 1
ATOM 624 C CA . PRO A 1 84 ? 27.163 -1.090 -16.768 1.00 53.28 84 PRO A CA 1
ATOM 625 C C . PRO A 1 84 ? 27.028 -2.600 -16.963 1.00 53.28 84 PRO A C 1
ATOM 627 O O . PRO A 1 84 ? 26.529 -3.065 -17.989 1.00 53.28 84 PRO A O 1
ATOM 630 N N . GLU A 1 85 ? 27.498 -3.368 -15.980 1.00 58.75 85 GLU A N 1
ATOM 631 C CA . GLU A 1 85 ? 27.743 -4.804 -16.147 1.00 58.75 85 GLU A CA 1
ATOM 632 C C . GLU A 1 85 ? 26.497 -5.698 -16.115 1.00 58.75 85 GLU A C 1
ATOM 634 O O . GLU A 1 85 ? 26.603 -6.841 -16.530 1.00 58.75 85 GLU A O 1
ATOM 639 N N . ASN A 1 86 ? 25.306 -5.227 -15.731 1.00 60.72 86 ASN A N 1
ATOM 640 C CA . ASN A 1 86 ? 24.068 -6.008 -15.868 1.00 60.72 86 ASN A CA 1
ATOM 641 C C . ASN A 1 86 ? 22.852 -5.087 -16.028 1.00 60.72 86 ASN A C 1
ATOM 643 O O . ASN A 1 86 ? 22.696 -4.130 -15.270 1.00 60.72 86 ASN A O 1
ATOM 647 N N . LYS A 1 87 ? 21.979 -5.391 -16.998 1.00 70.00 87 LYS A N 1
ATOM 648 C CA . LYS A 1 87 ? 20.680 -4.721 -17.170 1.00 70.00 87 LYS A CA 1
ATOM 649 C C . LYS A 1 87 ? 19.601 -5.511 -16.440 1.00 70.00 87 LYS A C 1
ATOM 651 O O . LYS A 1 87 ? 19.536 -6.728 -16.600 1.00 70.00 87 LYS A O 1
ATOM 656 N N . TYR A 1 88 ? 18.748 -4.822 -15.691 1.00 75.94 88 TYR A N 1
ATOM 657 C CA . TYR A 1 88 ? 17.665 -5.442 -14.923 1.00 75.94 88 TYR A CA 1
ATOM 658 C C . TYR A 1 88 ? 16.294 -5.078 -15.501 1.00 75.94 88 TYR A C 1
ATOM 660 O O . TYR A 1 88 ? 16.114 -3.973 -16.014 1.00 75.94 88 TYR A O 1
ATOM 668 N N . ASP A 1 89 ? 15.331 -5.989 -15.374 1.00 80.56 89 ASP A N 1
ATOM 669 C CA . ASP A 1 89 ? 13.916 -5.739 -15.660 1.00 80.56 89 ASP A CA 1
ATOM 670 C C . ASP A 1 89 ? 13.151 -5.661 -14.327 1.00 80.56 89 ASP A C 1
ATOM 672 O O . ASP A 1 89 ? 13.272 -6.545 -13.478 1.00 80.56 89 ASP A O 1
ATOM 676 N N . PHE A 1 90 ? 12.371 -4.598 -14.121 1.00 83.94 90 PHE A N 1
ATOM 677 C CA . PHE A 1 90 ? 11.485 -4.446 -12.967 1.00 83.94 90 PHE A CA 1
ATOM 678 C C . PHE A 1 90 ? 10.044 -4.710 -13.405 1.00 83.94 90 PHE A C 1
ATOM 680 O O . PHE A 1 90 ? 9.391 -3.829 -13.963 1.00 83.94 90 PHE A O 1
ATOM 687 N N . VAL A 1 91 ? 9.550 -5.926 -13.167 1.00 85.94 91 VAL A N 1
ATOM 688 C CA . VAL A 1 91 ? 8.206 -6.362 -13.575 1.00 85.94 91 VAL A CA 1
ATOM 689 C C . VAL A 1 91 ? 7.390 -6.750 -12.347 1.00 85.94 91 VAL A C 1
ATOM 691 O O . VAL A 1 91 ? 7.616 -7.793 -11.732 1.00 85.94 91 VAL A O 1
ATOM 694 N N . ALA A 1 92 ? 6.439 -5.897 -11.979 1.00 86.44 92 ALA A N 1
ATOM 695 C CA . ALA A 1 92 ? 5.645 -6.041 -10.764 1.00 86.44 92 ALA A CA 1
ATOM 696 C C . ALA A 1 92 ? 4.314 -6.792 -11.009 1.00 86.44 92 ALA A C 1
ATOM 698 O O . ALA A 1 92 ? 3.244 -6.339 -10.609 1.00 86.44 92 ALA A O 1
ATOM 699 N N . ASP A 1 93 ? 4.387 -7.959 -11.665 1.00 85.44 93 ASP A N 1
ATOM 700 C CA . ASP A 1 93 ? 3.229 -8.780 -12.088 1.00 85.44 93 ASP A CA 1
ATOM 701 C C . ASP A 1 93 ? 2.750 -9.791 -11.015 1.00 85.44 93 ASP A C 1
ATOM 703 O O . ASP A 1 93 ? 2.068 -10.773 -11.304 1.00 85.44 93 ASP A O 1
ATOM 707 N N . HIS A 1 94 ? 3.126 -9.586 -9.753 1.00 86.75 94 HIS A N 1
ATOM 708 C CA . HIS A 1 94 ? 2.779 -10.438 -8.608 1.00 86.75 94 HIS A CA 1
ATOM 709 C C . HIS A 1 94 ? 2.708 -9.587 -7.331 1.00 86.75 94 HIS A C 1
ATOM 711 O O . HIS A 1 94 ? 3.365 -8.555 -7.294 1.00 86.75 94 HIS A O 1
ATOM 717 N N . PRO A 1 95 ? 1.954 -9.972 -6.280 1.00 85.62 95 PRO A N 1
ATOM 718 C CA . PRO A 1 95 ? 1.665 -9.102 -5.133 1.00 85.62 95 PRO A CA 1
ATOM 719 C C . PRO A 1 95 ? 2.900 -8.430 -4.506 1.00 85.62 95 PRO A C 1
ATOM 721 O O . PRO A 1 95 ? 3.801 -9.099 -4.003 1.00 85.62 95 PRO A O 1
ATOM 724 N N . PHE A 1 96 ? 2.909 -7.095 -4.495 1.00 81.00 96 PHE A N 1
ATOM 725 C CA . PHE A 1 96 ? 4.003 -6.248 -4.011 1.00 81.00 96 PHE A CA 1
ATOM 726 C C . PHE A 1 96 ? 3.426 -4.944 -3.441 1.00 81.00 96 PHE A C 1
ATOM 728 O O . PHE A 1 96 ? 2.492 -4.410 -4.030 1.00 81.00 96 PHE A O 1
ATOM 735 N N . PHE A 1 97 ? 3.959 -4.406 -2.333 1.00 69.94 97 PHE A N 1
ATOM 736 C CA . PHE A 1 97 ? 3.724 -3.003 -1.940 1.00 69.94 97 PHE A CA 1
ATOM 737 C C . PHE A 1 97 ? 4.578 -2.570 -0.734 1.00 69.94 97 PHE A C 1
ATOM 739 O O . PHE A 1 97 ? 4.544 -3.234 0.303 1.00 69.94 97 PHE A O 1
ATOM 746 N N . LEU A 1 98 ? 5.293 -1.436 -0.828 1.00 71.75 98 LEU A N 1
ATOM 747 C CA . LEU A 1 98 ? 5.850 -0.734 0.341 1.00 71.75 98 LEU A CA 1
ATOM 748 C C . LEU A 1 98 ? 6.192 0.744 0.022 1.00 71.75 98 LEU A C 1
ATOM 750 O O . LEU A 1 98 ? 7.263 1.025 -0.519 1.00 71.75 98 LEU A O 1
ATOM 754 N N . PRO A 1 99 ? 5.313 1.714 0.331 1.00 71.25 99 PRO A N 1
ATOM 755 C CA . PRO A 1 99 ? 5.580 3.124 0.071 1.00 71.25 99 PRO A CA 1
ATOM 756 C C . PRO A 1 99 ? 6.588 3.669 1.092 1.00 71.25 99 PRO A C 1
ATOM 758 O O . PRO A 1 99 ? 6.447 3.471 2.299 1.00 71.25 99 PRO A O 1
ATOM 761 N N . ARG A 1 100 ? 7.615 4.382 0.615 1.00 73.62 100 ARG A N 1
ATOM 762 C CA . ARG A 1 100 ? 8.644 5.015 1.454 1.00 73.62 100 ARG A CA 1
ATOM 763 C C . ARG A 1 100 ? 8.768 6.495 1.113 1.00 73.62 100 ARG A C 1
ATOM 765 O O . ARG A 1 100 ? 9.039 6.840 -0.030 1.00 73.62 100 ARG A O 1
ATOM 772 N N . GLN A 1 101 ? 8.699 7.359 2.123 1.00 68.62 101 GLN A N 1
ATOM 773 C CA . GLN A 1 101 ? 9.041 8.774 1.978 1.00 68.62 101 GLN A CA 1
ATOM 774 C C . GLN A 1 101 ? 10.480 9.023 2.449 1.00 68.62 101 GLN A C 1
ATOM 776 O O . GLN A 1 101 ? 10.825 8.718 3.592 1.00 68.62 101 GLN A O 1
ATOM 781 N N . ARG A 1 102 ? 11.338 9.586 1.588 1.00 65.88 102 ARG A N 1
ATOM 782 C CA . ARG A 1 102 ? 12.652 10.092 2.015 1.00 65.88 102 ARG A CA 1
ATOM 783 C C . ARG A 1 102 ? 12.476 11.506 2.567 1.00 65.88 102 ARG A C 1
ATOM 785 O O . ARG A 1 102 ? 12.032 12.394 1.847 1.00 65.88 102 ARG A O 1
ATOM 792 N N . ARG A 1 103 ? 12.805 11.717 3.842 1.00 55.12 103 ARG A N 1
ATOM 793 C CA . ARG A 1 103 ? 12.929 13.064 4.414 1.00 55.12 103 ARG A CA 1
ATOM 794 C C . ARG A 1 103 ? 14.365 13.534 4.198 1.00 55.12 103 ARG A C 1
ATOM 796 O O . ARG A 1 103 ? 15.286 12.873 4.673 1.00 55.12 103 ARG A O 1
ATOM 803 N N . HIS A 1 104 ? 14.546 14.627 3.460 1.00 50.25 104 HIS A N 1
ATOM 804 C CA . HIS A 1 104 ? 15.819 15.344 3.454 1.00 50.25 104 HIS A CA 1
ATOM 805 C C . HIS A 1 104 ? 15.986 16.037 4.809 1.00 50.25 104 HIS A C 1
ATOM 807 O O . HIS A 1 104 ? 15.034 16.632 5.317 1.00 50.25 104 HIS A O 1
ATOM 813 N N . LYS A 1 105 ? 17.169 15.887 5.400 1.00 42.84 105 LYS A N 1
ATOM 814 C CA . LYS A 1 105 ? 17.633 16.705 6.517 1.00 42.84 105 LYS A CA 1
ATOM 815 C C . LYS A 1 105 ? 18.477 17.838 5.952 1.00 42.84 105 LYS A C 1
ATOM 817 O O . LYS A 1 105 ? 19.177 17.562 4.951 1.00 42.84 105 LYS A O 1
#

Nearest PDB structures (foldseek):
  7ezx-assembly1_XP  TM=2.203E-01  e=3.692E+00  Porphyridium purpureum
  5mqf-assembly1_C  TM=2.452E-01  e=5.852E+00  Homo sapiens
  5y6p-assembly1_d2  TM=2.355E-01  e=9.907E+00  Griffithsia pacifica

Sequence (105 aa):
MLERLASSRGFLNGGGDIPSHWADIKEVKIPRFKFAFDFEASKAIKGLGLELSSETIVHKSCIEVDEVGSKAAAVIRCGSCGPPENKYDFVADHPFFLPRQRRHK

Solvent-accessible surface area (backbone atoms only — not comparable to full-atom values): 7447 Å² total; per-residue (Å²): 110,69,67,55,63,74,68,42,83,62,56,87,70,57,8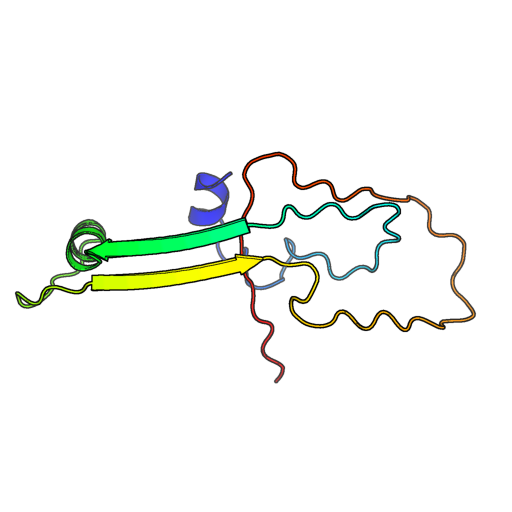3,72,78,47,85,83,72,89,75,57,66,76,43,80,46,74,74,70,47,73,53,70,53,68,46,62,44,45,61,57,42,44,75,72,73,46,88,70,86,90,63,87,42,71,48,72,52,74,49,77,44,55,96,75,55,82,76,77,79,87,80,84,88,76,94,85,72,78,86,80,91,65,77,42,73,47,73,59,89,58,99,80,89,82,92,80,84,85,80,86,130

Radius of gyration: 19.41 Å; Cα contacts (8 Å, |Δi|>4): 84; chains: 1; bounding box: 46×29×46 Å

Foldseek 3Di:
DVVCVVPDPCCVVPPPNDDPDDAAAPAADDDWDKDKDKDFCQVVCVVVVDDDDPDTDMDIDMDTDDPVPPDPPDDDDDPDDDDHPDYHYHHPPDDDDDDDDDDDD

InterPro domains:
  IPR000215 Serpin family [PTHR11461] (27-102)
  IPR023796 Serpin domain [PF00079] (52-98)
  IPR036186 Serpin superfamily [SSF56574] (25-98)
  IPR042178 Serpin superfamily, domain 1 [G3DSA:3.30.497.10] (25-99)